Protein AF-A0A0B7H8K4-F1 (afdb_monomer)

InterPro domains:
  IPR016039 Thiolase-like [G3DSA:3.40.47.10] (1-104)
  IPR016039 Thiolase-like [SSF53901] (6-97)

Nearest PDB structures (foldseek):
  1ub7-assembly2_C  TM=8.220E-01  e=5.902E-06  Thermus thermophilus HB8
  4ylt-assembly1_A-2  TM=7.735E-01  e=1.139E-05  Yersinia pestis
  4z19-assembly1_A-2  TM=8.404E-01  e=5.170E-05  Yersinia pestis
  1ebl-assembly1_B  TM=8.340E-01  e=1.689E-04  Escherichia coli
  2aj9-assembly1_B  TM=8.059E-01  e=1.581E-04  Mycobacterium tuberculosis

Structure (mmCIF, N/CA/C/O backbone):
data_AF-A0A0B7H8K4-F1
#
_entry.id   AF-A0A0B7H8K4-F1
#
loop_
_atom_site.group_PDB
_atom_site.id
_atom_site.type_symbol
_atom_site.label_atom_id
_atom_site.label_alt_id
_atom_site.label_comp_id
_atom_site.label_asym_id
_atom_site.label_entity_id
_atom_site.label_seq_id
_atom_site.pdbx_PDB_ins_code
_atom_site.Cartn_x
_atom_site.Cartn_y
_atom_site.Cartn_z
_atom_site.occupancy
_atom_site.B_iso_or_equiv
_atom_site.auth_seq_id
_atom_site.auth_com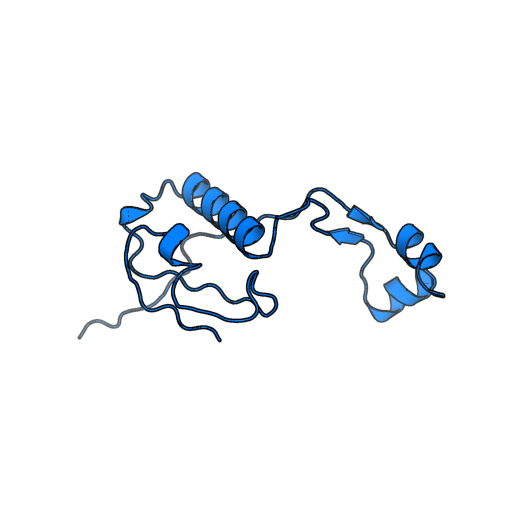p_id
_atom_site.auth_asym_id
_atom_site.auth_atom_id
_atom_site.pdbx_PDB_model_num
ATOM 1 N N . MET A 1 1 ? -4.746 16.624 33.619 1.00 61.56 1 MET A N 1
ATOM 2 C CA . MET A 1 1 ? -5.051 15.951 32.339 1.00 61.56 1 MET A CA 1
ATOM 3 C C . MET A 1 1 ? -3.889 15.038 31.998 1.00 61.56 1 MET A C 1
ATOM 5 O O . MET A 1 1 ? -2.764 15.517 31.930 1.00 61.56 1 MET A O 1
ATOM 9 N N . THR A 1 2 ? -4.131 13.735 31.877 1.00 76.62 2 THR A N 1
ATOM 10 C CA . THR A 1 2 ? -3.140 12.760 31.405 1.00 76.62 2 THR A CA 1
ATOM 11 C C . THR A 1 2 ? -2.871 12.990 29.916 1.00 76.62 2 THR A C 1
ATOM 13 O O . THR A 1 2 ? -3.789 13.261 29.145 1.00 76.62 2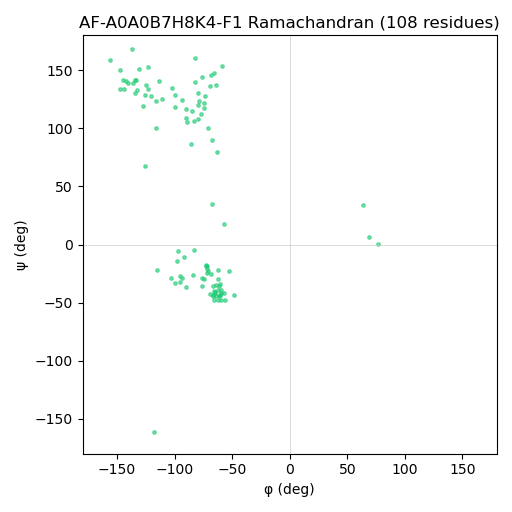 THR A O 1
ATOM 16 N N . LYS A 1 3 ? -1.598 12.957 29.511 1.00 84.69 3 LYS A N 1
ATOM 17 C CA . LYS A 1 3 ? -1.185 13.213 28.126 1.00 84.69 3 LYS A CA 1
ATOM 18 C C . LYS A 1 3 ? -1.537 11.996 27.266 1.00 84.69 3 LYS A C 1
ATOM 20 O O . LYS A 1 3 ? -1.013 10.915 27.509 1.00 84.69 3 LYS A O 1
ATOM 25 N N . ILE A 1 4 ? -2.417 12.169 26.283 1.00 88.06 4 ILE A N 1
ATOM 26 C CA . ILE A 1 4 ? -2.744 11.125 25.304 1.00 88.06 4 ILE A CA 1
ATOM 27 C C . ILE A 1 4 ? -1.627 11.093 24.254 1.00 88.06 4 ILE A C 1
ATOM 29 O O . ILE A 1 4 ? -1.243 12.139 23.729 1.00 88.06 4 ILE A O 1
ATOM 33 N N . THR A 1 5 ? -1.096 9.908 23.953 1.00 90.50 5 THR A N 1
ATOM 34 C CA . THR A 1 5 ? -0.063 9.710 22.925 1.00 90.50 5 THR A CA 1
ATOM 35 C C . THR A 1 5 ? -0.513 8.666 21.915 1.00 90.50 5 THR A C 1
ATOM 37 O O . THR A 1 5 ? -1.044 7.626 22.298 1.00 90.50 5 THR A O 1
ATOM 40 N N . ALA A 1 6 ? -0.275 8.926 20.630 1.00 89.44 6 ALA A N 1
ATOM 41 C CA . ALA A 1 6 ? -0.539 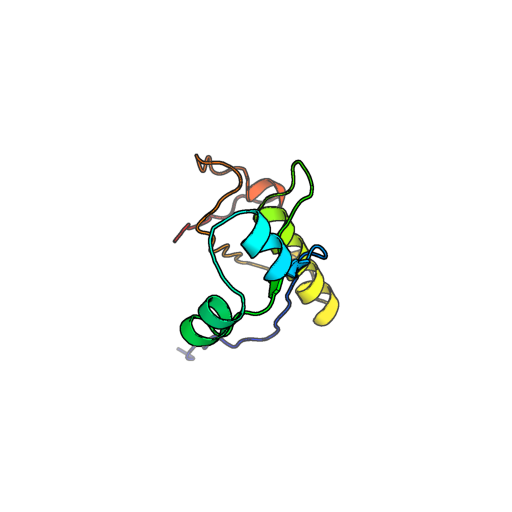7.969 19.563 1.00 89.44 6 ALA A CA 1
ATOM 42 C C . ALA A 1 6 ? 0.620 6.968 19.443 1.00 89.44 6 ALA A C 1
ATOM 44 O O . ALA A 1 6 ? 1.786 7.354 19.525 1.00 89.44 6 ALA A O 1
ATOM 45 N N . ALA A 1 7 ? 0.297 5.695 19.222 1.00 91.56 7 ALA A N 1
ATOM 46 C CA . ALA A 1 7 ? 1.272 4.638 18.976 1.00 91.56 7 ALA A CA 1
ATOM 47 C C . ALA A 1 7 ? 0.842 3.788 17.777 1.00 91.56 7 ALA A C 1
ATOM 49 O O . ALA A 1 7 ? -0.342 3.491 17.601 1.00 91.56 7 ALA A O 1
ATOM 50 N N . ILE A 1 8 ? 1.811 3.372 16.961 1.00 90.94 8 ILE A N 1
ATOM 51 C CA . ILE A 1 8 ? 1.570 2.447 15.851 1.00 90.94 8 ILE A CA 1
ATOM 52 C C . ILE A 1 8 ? 1.442 1.045 16.443 1.00 90.94 8 ILE A C 1
ATOM 54 O O . ILE A 1 8 ? 2.405 0.497 16.971 1.00 90.94 8 ILE A O 1
ATOM 58 N N . THR A 1 9 ? 0.242 0.472 16.374 1.00 89.06 9 THR A N 1
ATOM 59 C CA . THR A 1 9 ? -0.040 -0.843 16.973 1.00 89.06 9 THR A CA 1
ATOM 60 C C . THR A 1 9 ? 0.118 -2.004 15.995 1.00 89.06 9 THR A C 1
ATOM 62 O O . THR A 1 9 ? 0.427 -3.113 16.418 1.00 89.06 9 THR A O 1
ATOM 65 N N . ALA A 1 10 ? -0.096 -1.773 14.699 1.00 87.69 10 ALA A N 1
ATOM 66 C CA . ALA A 1 10 ? 0.099 -2.763 13.649 1.00 87.69 10 ALA A CA 1
ATOM 67 C C . ALA A 1 10 ? 0.345 -2.088 12.300 1.00 87.69 10 ALA A C 1
ATOM 69 O O . ALA A 1 10 ? -0.019 -0.932 12.087 1.00 87.69 10 ALA A O 1
ATOM 70 N N . ILE A 1 11 ? 0.953 -2.850 11.394 1.00 91.88 11 ILE A N 1
ATOM 71 C CA . ILE A 1 11 ? 1.188 -2.480 10.001 1.00 91.88 11 ILE A CA 1
ATOM 72 C C . ILE A 1 11 ? 0.793 -3.687 9.149 1.00 91.88 11 ILE A C 1
ATOM 74 O O . ILE A 1 11 ? 1.223 -4.815 9.434 1.00 91.88 11 ILE A O 1
ATOM 78 N N . GLY A 1 12 ? -0.015 -3.426 8.126 1.00 90.25 12 GLY A N 1
ATOM 79 C CA . GLY A 1 12 ? -0.412 -4.364 7.083 1.00 90.25 12 GLY A CA 1
ATOM 80 C C . GLY A 1 12 ? -0.207 -3.710 5.723 1.00 90.25 12 GLY A C 1
ATOM 81 O O . GLY A 1 12 ? -0.237 -2.485 5.601 1.00 90.25 12 GLY A O 1
ATOM 82 N N . GLY A 1 13 ? 0.055 -4.528 4.715 1.00 91.62 13 GLY A N 1
ATOM 83 C CA . GLY A 1 13 ? 0.352 -4.057 3.372 1.00 91.62 13 GLY A CA 1
ATOM 84 C C . GLY A 1 13 ? -0.166 -5.040 2.342 1.00 91.62 13 GLY A C 1
ATOM 85 O O . GLY A 1 13 ? -0.245 -6.239 2.597 1.00 91.62 13 GLY A O 1
ATOM 86 N N . TYR A 1 14 ? -0.520 -4.516 1.178 1.00 91.56 14 TYR A N 1
ATOM 87 C CA . TYR A 1 14 ? -0.901 -5.316 0.028 1.00 91.56 14 TYR A CA 1
ATOM 88 C C . TYR A 1 14 ? -0.237 -4.751 -1.217 1.00 91.56 14 TYR A C 1
ATOM 90 O O . TYR A 1 14 ? -0.154 -3.536 -1.399 1.00 91.56 14 TYR A O 1
ATOM 98 N N . VAL A 1 15 ? 0.239 -5.656 -2.063 1.00 90.31 15 VAL A N 1
ATOM 99 C CA . VAL A 1 15 ? 0.918 -5.338 -3.309 1.00 90.31 15 VAL A CA 1
ATOM 100 C C . VAL A 1 15 ? 0.301 -6.212 -4.402 1.00 90.31 15 VAL A C 1
ATOM 102 O O . VAL A 1 15 ? 0.155 -7.412 -4.174 1.00 90.31 15 VAL A O 1
ATOM 105 N N . PRO A 1 16 ? -0.061 -5.650 -5.568 1.00 89.25 16 PRO A N 1
ATOM 106 C CA . PRO A 1 16 ? -0.596 -6.425 -6.684 1.00 89.25 16 PRO A CA 1
ATOM 107 C C . PRO A 1 16 ? 0.366 -7.510 -7.175 1.00 89.25 16 PRO A C 1
ATOM 109 O O . PRO A 1 16 ? 1.591 -7.362 -7.096 1.00 89.25 16 PRO A O 1
ATOM 112 N N . ASP A 1 17 ? -0.194 -8.566 -7.760 1.00 87.00 17 ASP A N 1
ATOM 113 C CA . ASP A 1 17 ? 0.580 -9.714 -8.242 1.00 87.00 17 ASP A CA 1
ATOM 114 C C . ASP A 1 17 ? 1.340 -9.417 -9.538 1.00 87.00 17 ASP A C 1
ATOM 116 O O . ASP A 1 17 ? 2.418 -9.962 -9.766 1.00 87.00 17 ASP A O 1
ATOM 120 N N . PHE A 1 18 ? 0.814 -8.526 -10.384 1.00 88.56 18 PHE A N 1
ATOM 121 C CA . PHE A 1 18 ? 1.437 -8.236 -11.669 1.00 88.56 18 PHE A CA 1
ATOM 122 C C . PHE A 1 18 ? 2.695 -7.372 -11.504 1.00 88.56 18 PHE A C 1
ATOM 124 O O . PHE A 1 18 ? 2.652 -6.246 -10.993 1.00 88.56 18 PHE A O 1
ATOM 131 N N . VAL A 1 19 ? 3.813 -7.913 -11.989 1.00 88.06 19 VAL A N 1
ATOM 132 C CA . VAL A 1 19 ? 5.133 -7.284 -11.979 1.00 88.06 19 VAL A CA 1
ATOM 133 C C . VAL A 1 19 ? 5.414 -6.682 -13.350 1.00 88.06 19 VAL A C 1
ATOM 135 O O . VAL A 1 19 ? 5.474 -7.394 -14.348 1.00 88.06 19 VAL A O 1
ATOM 138 N N . LEU A 1 20 ? 5.603 -5.367 -13.393 1.00 85.75 20 LEU A N 1
ATOM 139 C CA . LEU A 1 20 ? 6.171 -4.677 -14.540 1.00 85.75 20 LEU A CA 1
ATOM 140 C C . LEU A 1 20 ? 7.690 -4.624 -14.368 1.00 85.75 20 LEU A C 1
ATOM 142 O O . LEU A 1 20 ? 8.200 -3.909 -13.499 1.00 85.75 20 LEU A O 1
ATOM 146 N N . THR A 1 21 ? 8.393 -5.401 -15.185 1.00 85.69 21 THR A N 1
ATOM 147 C CA . THR A 1 21 ? 9.857 -5.413 -15.241 1.00 85.69 21 THR A CA 1
ATOM 148 C C . THR A 1 21 ? 10.370 -4.270 -16.113 1.00 85.69 21 THR A C 1
ATOM 150 O O . THR A 1 21 ? 9.640 -3.725 -16.944 1.00 85.69 21 THR A O 1
ATOM 153 N N . ASN A 1 22 ? 11.643 -3.913 -15.945 1.00 83.44 22 ASN A N 1
ATOM 154 C CA . ASN A 1 22 ? 12.278 -2.901 -16.788 1.00 83.44 22 ASN A CA 1
ATOM 155 C C . ASN A 1 22 ? 12.308 -3.311 -18.269 1.00 83.44 22 ASN A C 1
ATOM 157 O O . ASN A 1 22 ? 12.032 -2.469 -19.109 1.00 83.44 22 ASN A O 1
ATOM 161 N N . ALA A 1 23 ? 12.480 -4.598 -18.589 1.00 81.25 23 ALA A N 1
ATOM 162 C CA . ALA A 1 23 ? 12.413 -5.086 -19.973 1.00 81.25 23 ALA A CA 1
ATOM 163 C C . ALA A 1 23 ? 11.070 -4.757 -20.656 1.00 81.25 23 ALA A C 1
ATOM 165 O O . ALA A 1 23 ? 11.037 -4.291 -21.787 1.00 81.25 23 ALA A O 1
ATOM 166 N N . MET A 1 24 ? 9.949 -4.911 -19.941 1.00 80.56 24 MET A N 1
ATOM 167 C CA . MET A 1 24 ? 8.636 -4.526 -20.474 1.00 80.56 24 MET A CA 1
ATOM 168 C C . MET A 1 24 ? 8.482 -3.006 -20.635 1.00 80.56 24 MET A C 1
ATOM 170 O O . MET A 1 24 ? 7.667 -2.553 -21.432 1.00 80.56 24 MET A O 1
ATOM 174 N N . LEU A 1 25 ? 9.226 -2.207 -19.863 1.00 81.50 25 LEU A N 1
ATOM 175 C CA . LEU A 1 25 ? 9.240 -0.749 -19.997 1.00 81.50 25 LEU A CA 1
ATOM 176 C C . LEU A 1 25 ? 10.066 -0.285 -21.198 1.00 81.50 25 LEU A C 1
ATOM 178 O O . LEU A 1 25 ? 9.658 0.676 -21.846 1.00 81.50 25 LEU A O 1
ATOM 182 N N . GLU A 1 26 ? 11.168 -0.968 -21.513 1.00 80.94 26 GLU A N 1
ATOM 183 C CA . GLU A 1 26 ? 11.989 -0.699 -22.704 1.00 80.94 26 GLU A CA 1
ATOM 184 C C . GLU A 1 26 ? 11.195 -0.886 -24.005 1.00 80.94 26 GLU A C 1
ATOM 186 O O . GLU A 1 26 ? 11.384 -0.146 -24.965 1.00 80.94 26 GLU A O 1
ATOM 191 N N . GLU A 1 27 ? 10.256 -1.837 -24.030 1.00 81.44 27 GLU A N 1
ATOM 192 C CA . GLU A 1 27 ? 9.367 -2.054 -25.180 1.00 81.44 27 GLU A CA 1
ATOM 193 C C . GLU A 1 27 ? 8.306 -0.950 -25.340 1.00 81.44 27 GLU A C 1
ATOM 195 O O . GLU A 1 27 ? 7.792 -0.732 -26.437 1.00 81.44 27 GLU A O 1
ATOM 200 N N . MET A 1 28 ? 7.952 -0.253 -24.255 1.00 78.50 28 MET A N 1
ATOM 201 C CA . MET A 1 28 ? 6.907 0.779 -24.250 1.00 78.50 28 MET A CA 1
ATOM 202 C C . MET A 1 28 ? 7.460 2.196 -24.432 1.00 78.50 28 MET A C 1
ATOM 204 O O . MET A 1 28 ? 6.736 3.084 -24.887 1.00 78.50 28 MET A O 1
ATOM 208 N N . VAL A 1 29 ? 8.709 2.431 -24.032 1.00 79.50 29 VAL A N 1
ATOM 209 C CA . VAL A 1 29 ? 9.368 3.740 -24.047 1.00 79.50 29 VAL A CA 1
ATOM 210 C C . VAL A 1 29 ? 10.841 3.534 -24.386 1.00 79.50 29 VAL A C 1
ATOM 212 O O . VAL A 1 29 ? 11.457 2.616 -23.856 1.00 79.50 29 VAL A O 1
ATOM 215 N N . GLU A 1 30 ? 11.426 4.428 -25.187 1.00 74.56 30 GLU A N 1
ATOM 216 C CA . GLU A 1 30 ? 12.865 4.456 -25.494 1.00 74.56 30 GLU A CA 1
ATOM 217 C C . GLU A 1 30 ? 13.708 4.715 -24.227 1.00 74.56 30 GLU A C 1
ATOM 219 O O . GLU A 1 30 ? 14.139 5.830 -23.932 1.00 74.56 30 GLU A O 1
ATOM 224 N N . THR A 1 31 ? 13.908 3.671 -23.427 1.00 78.50 31 THR A N 1
ATOM 225 C C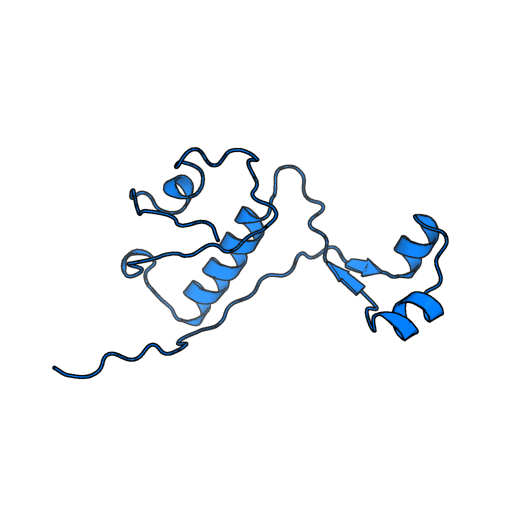A . THR A 1 31 ? 14.685 3.662 -22.184 1.00 78.50 31 THR A CA 1
ATOM 226 C C . THR A 1 31 ? 15.540 2.396 -22.135 1.00 78.50 31 THR A C 1
ATOM 228 O O . THR A 1 31 ? 15.384 1.510 -22.968 1.00 78.50 31 THR A O 1
ATOM 231 N N . ASN A 1 32 ? 16.482 2.328 -21.195 1.00 80.00 32 ASN A N 1
ATOM 232 C CA . ASN A 1 32 ? 17.334 1.158 -20.968 1.00 80.00 32 ASN A CA 1
ATOM 233 C C . ASN A 1 32 ? 17.389 0.882 -19.456 1.00 80.00 32 ASN A C 1
ATOM 235 O O . ASN A 1 32 ? 17.435 1.830 -18.665 1.00 80.00 32 ASN A O 1
ATOM 239 N N . ASP A 1 33 ? 17.390 -0.387 -19.056 1.00 79.38 33 ASP A N 1
ATOM 240 C CA . ASP A 1 33 ? 17.500 -0.877 -17.683 1.00 79.38 33 ASP A CA 1
ATOM 241 C C . ASP A 1 33 ? 18.656 -0.209 -16.940 1.00 79.38 33 ASP A C 1
ATOM 243 O O . ASP A 1 33 ? 18.469 0.279 -15.825 1.00 79.38 33 ASP A O 1
ATOM 247 N N . GLU A 1 34 ? 19.818 -0.073 -17.584 1.00 79.06 34 GLU A N 1
ATOM 248 C CA . GLU A 1 34 ? 20.980 0.577 -16.974 1.00 79.06 34 GLU A CA 1
ATOM 249 C C . GLU A 1 34 ? 20.670 2.038 -16.614 1.00 79.06 34 GLU A C 1
ATOM 251 O O . GLU A 1 34 ? 20.919 2.486 -15.495 1.00 79.06 34 GLU A O 1
ATOM 256 N N . TRP A 1 35 ? 20.006 2.770 -17.512 1.00 81.88 35 TRP A N 1
ATOM 257 C CA . TRP A 1 35 ? 19.601 4.151 -17.255 1.00 81.88 35 TRP A CA 1
ATOM 258 C C . TRP A 1 35 ? 18.564 4.247 -16.125 1.00 81.88 35 TRP A C 1
ATOM 260 O O . TRP A 1 35 ? 18.674 5.117 -15.252 1.00 81.88 35 TRP A O 1
ATOM 270 N N . ILE A 1 36 ? 17.580 3.339 -16.103 1.00 81.12 36 ILE A N 1
ATOM 271 C CA . ILE A 1 36 ? 16.521 3.304 -15.084 1.00 81.12 36 ILE A CA 1
ATOM 272 C C . ILE A 1 36 ? 17.117 2.985 -13.710 1.00 81.12 36 ILE A C 1
ATOM 274 O O . ILE A 1 36 ? 16.824 3.683 -12.733 1.00 81.12 36 ILE A O 1
ATOM 278 N N . VAL A 1 37 ? 17.970 1.967 -13.614 1.00 86.31 37 VAL A N 1
ATOM 279 C CA . VAL A 1 37 ? 18.566 1.519 -12.352 1.00 86.31 37 VAL A CA 1
ATOM 280 C C . VAL A 1 37 ? 19.561 2.550 -11.825 1.00 86.31 37 VAL A C 1
ATOM 282 O O . VAL A 1 37 ? 19.500 2.880 -10.643 1.00 86.31 37 VAL A O 1
ATOM 285 N N . THR A 1 38 ? 20.415 3.137 -12.670 1.00 84.94 38 THR A N 1
ATOM 286 C CA . THR A 1 38 ? 21.385 4.152 -12.222 1.00 84.94 38 THR A CA 1
ATOM 287 C C . THR A 1 38 ? 20.709 5.418 -11.693 1.00 84.94 38 THR A C 1
ATOM 289 O O . THR A 1 38 ? 21.210 6.032 -10.753 1.00 84.94 38 THR A O 1
ATOM 292 N N . ARG A 1 39 ? 19.570 5.829 -12.269 1.00 84.94 39 ARG A N 1
ATOM 293 C CA . ARG A 1 39 ? 18.873 7.063 -11.864 1.00 84.94 39 ARG A CA 1
ATOM 294 C C . ARG A 1 39 ? 17.837 6.863 -10.764 1.00 84.94 39 ARG A C 1
ATOM 296 O O . ARG A 1 39 ? 17.674 7.756 -9.938 1.00 84.94 39 ARG A O 1
ATOM 303 N N . THR A 1 40 ? 17.119 5.742 -10.768 1.00 84.12 40 THR A N 1
ATOM 304 C CA . THR A 1 40 ? 15.982 5.515 -9.857 1.00 84.12 40 THR A CA 1
ATOM 305 C C . THR A 1 40 ? 16.208 4.380 -8.865 1.00 84.12 40 THR A C 1
ATOM 307 O O . THR A 1 40 ? 15.537 4.337 -7.839 1.00 84.12 40 THR A O 1
ATOM 310 N N . GLY A 1 41 ? 17.123 3.449 -9.154 1.00 85.88 41 GLY A N 1
ATOM 311 C CA . GLY A 1 41 ? 17.320 2.230 -8.364 1.00 85.88 41 GLY A CA 1
ATOM 312 C C . GLY A 1 41 ? 16.172 1.217 -8.461 1.00 85.88 41 GLY A C 1
ATOM 313 O O . GLY A 1 41 ? 16.178 0.222 -7.738 1.00 85.88 41 GLY A O 1
ATOM 314 N N . ILE A 1 42 ? 15.179 1.446 -9.327 1.00 86.06 42 ILE A N 1
ATOM 315 C CA . ILE A 1 42 ? 13.978 0.611 -9.431 1.00 86.06 42 ILE A CA 1
ATOM 316 C C . ILE A 1 42 ? 14.183 -0.462 -10.504 1.00 86.06 42 ILE A C 1
ATOM 318 O O . ILE A 1 42 ? 14.452 -0.141 -11.660 1.00 86.06 42 ILE A O 1
ATOM 322 N N . LYS A 1 43 ? 14.005 -1.732 -10.123 1.00 83.19 43 LYS A N 1
ATOM 323 C CA . LYS A 1 43 ? 14.046 -2.889 -11.039 1.00 83.19 43 LYS A CA 1
ATOM 324 C C . LYS A 1 43 ? 12.666 -3.389 -11.456 1.00 83.19 43 LYS A C 1
ATOM 326 O O . LYS A 1 43 ? 12.472 -3.883 -12.562 1.00 83.19 43 LYS A O 1
ATOM 331 N N . GLU A 1 44 ? 11.711 -3.277 -10.542 1.00 87.00 44 GLU A N 1
ATOM 332 C CA . GLU A 1 44 ? 10.379 -3.840 -10.695 1.00 87.00 44 GLU A CA 1
ATOM 333 C C . GLU A 1 44 ? 9.352 -2.886 -10.104 1.00 87.00 44 GLU A C 1
ATOM 335 O O . GLU A 1 44 ? 9.566 -2.273 -9.053 1.00 87.00 44 GLU A O 1
ATOM 340 N N . ARG A 1 45 ? 8.215 -2.772 -10.784 1.00 89.62 45 ARG A N 1
ATOM 341 C CA . ARG A 1 45 ? 7.044 -2.035 -10.309 1.00 89.62 45 ARG A CA 1
ATOM 342 C C . ARG A 1 45 ? 5.854 -2.977 -10.279 1.00 89.62 45 ARG A C 1
ATOM 344 O O . ARG A 1 45 ? 5.796 -3.946 -11.027 1.00 89.62 45 ARG A O 1
ATOM 351 N N . ARG A 1 46 ? 4.895 -2.702 -9.405 1.00 89.44 46 ARG A N 1
ATOM 352 C CA . ARG A 1 46 ? 3.698 -3.532 -9.243 1.00 89.44 46 ARG A CA 1
ATOM 353 C C . ARG A 1 46 ? 2.508 -2.750 -9.752 1.00 89.44 46 ARG A C 1
ATOM 355 O O . ARG A 1 46 ? 2.313 -1.610 -9.338 1.00 89.44 46 ARG A O 1
ATOM 362 N N . ILE A 1 47 ? 1.759 -3.334 -10.679 1.00 85.62 47 ILE A N 1
ATOM 363 C CA . ILE A 1 47 ? 0.639 -2.656 -11.337 1.00 85.62 47 ILE A CA 1
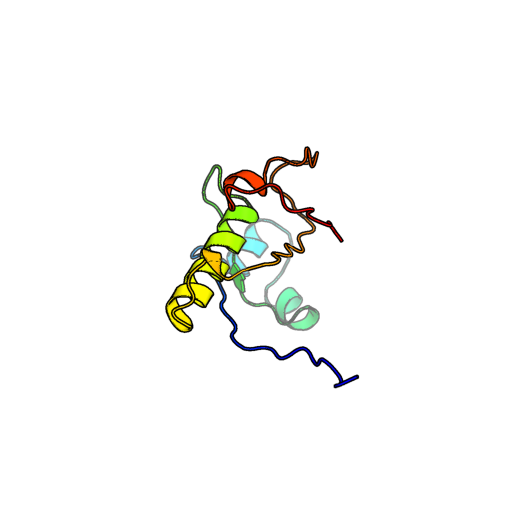ATOM 364 C C . ILE A 1 47 ? -0.620 -3.474 -11.130 1.00 85.62 47 ILE A C 1
ATOM 366 O O . ILE A 1 47 ? -0.633 -4.684 -11.318 1.00 85.62 47 ILE A O 1
ATOM 370 N N . LEU A 1 48 ? -1.700 -2.797 -10.763 1.00 85.38 48 LEU A N 1
ATOM 371 C CA . LEU A 1 48 ? -3.019 -3.401 -10.747 1.00 85.38 48 LEU A CA 1
ATOM 372 C C . LEU A 1 48 ? -3.562 -3.405 -12.184 1.00 85.38 48 LEU A C 1
ATOM 374 O O . LEU A 1 48 ? -3.869 -2.347 -12.724 1.00 85.38 48 LEU A O 1
ATOM 378 N N . LYS A 1 49 ? -3.619 -4.582 -12.818 1.00 81.31 49 LYS A N 1
ATOM 379 C CA . LYS A 1 49 ? -4.139 -4.763 -14.190 1.00 81.31 49 LYS A CA 1
ATOM 380 C C . LYS A 1 49 ? -5.596 -5.224 -14.253 1.00 81.31 49 LYS A C 1
ATOM 382 O O . LYS A 1 49 ? -6.146 -5.360 -15.338 1.00 81.31 49 LYS A O 1
ATOM 387 N N . GLU A 1 50 ? -6.200 -5.517 -13.109 1.00 80.75 50 GLU A N 1
ATOM 388 C CA . GLU A 1 50 ? -7.560 -6.040 -13.055 1.00 80.75 50 GLU A CA 1
ATOM 389 C C . GLU A 1 50 ? -8.591 -4.950 -13.360 1.00 80.75 50 GLU A C 1
ATOM 391 O O . GLU A 1 50 ? -8.592 -3.887 -12.734 1.00 80.75 50 GLU A O 1
ATOM 396 N N . GLU A 1 51 ? -9.484 -5.227 -14.310 1.00 73.19 51 GLU A N 1
ATOM 397 C CA . GLU A 1 51 ? -10.540 -4.296 -14.700 1.00 73.19 51 GLU A CA 1
ATOM 398 C C . GLU A 1 51 ? -11.515 -4.037 -13.543 1.00 73.19 51 GLU A C 1
ATOM 400 O O . GLU A 1 51 ? -11.917 -4.943 -12.813 1.00 73.19 51 GLU A O 1
ATOM 405 N N . GLY A 1 52 ? -11.889 -2.767 -13.364 1.00 74.00 52 GLY A N 1
ATOM 406 C CA . GLY A 1 52 ? -12.823 -2.338 -12.320 1.00 74.00 52 GLY A CA 1
ATOM 407 C C . GLY A 1 52 ? -12.233 -2.265 -10.908 1.00 74.00 52 GLY A C 1
ATOM 408 O O . GLY A 1 52 ? -12.953 -1.897 -9.980 1.00 74.00 52 GLY A O 1
ATOM 409 N N . LYS A 1 53 ? -10.942 -2.571 -10.721 1.00 79.00 53 LYS A N 1
ATOM 410 C CA . LYS A 1 53 ? -10.259 -2.401 -9.434 1.00 79.00 53 LYS A CA 1
ATOM 411 C C . LYS A 1 53 ? -9.440 -1.114 -9.424 1.00 79.00 53 LYS A C 1
ATOM 413 O O . LYS A 1 53 ? -8.632 -0.875 -10.315 1.00 79.00 53 LYS A O 1
ATOM 418 N N . GLY A 1 54 ? -9.638 -0.304 -8.391 1.00 82.88 54 GLY A N 1
ATOM 419 C CA . GLY A 1 54 ? -8.908 0.945 -8.192 1.00 82.88 54 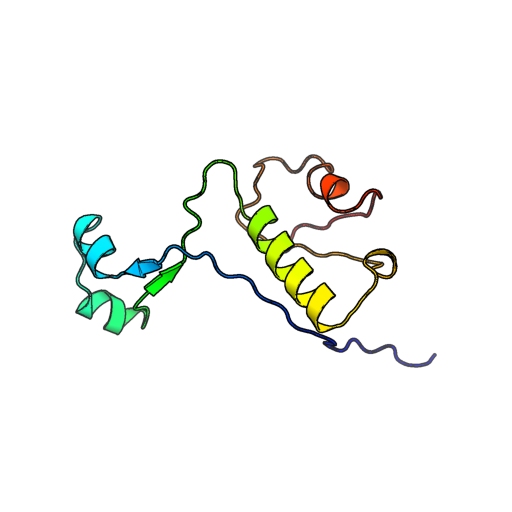GLY A CA 1
ATOM 420 C C . GLY A 1 54 ? -8.071 0.964 -6.910 1.00 82.88 54 GLY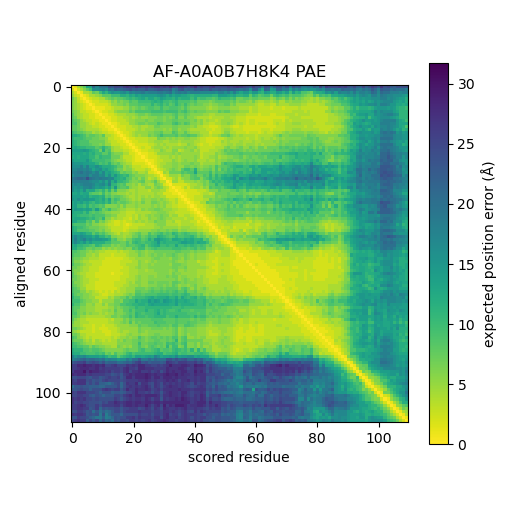 A C 1
ATOM 421 O O . GLY A 1 54 ? -7.760 -0.076 -6.324 1.00 82.88 54 GLY A O 1
ATOM 422 N N . SER A 1 55 ? -7.701 2.159 -6.456 1.00 85.12 55 SER A N 1
ATOM 423 C CA . SER A 1 55 ? -6.933 2.372 -5.229 1.00 85.12 55 SER A CA 1
ATOM 424 C C . SER A 1 55 ? -7.680 1.900 -3.979 1.00 85.12 55 SER A C 1
ATOM 426 O O . SER A 1 55 ? -7.037 1.417 -3.042 1.00 85.12 55 SER A O 1
ATOM 428 N N . SER A 1 56 ? -9.021 1.941 -3.969 1.00 85.94 56 SER A N 1
ATOM 429 C CA . SER A 1 56 ? -9.806 1.423 -2.839 1.00 85.94 56 SER A CA 1
ATOM 430 C C . SER A 1 56 ? -9.593 -0.079 -2.637 1.00 85.94 56 SER A C 1
ATOM 432 O O . SER A 1 56 ? -9.425 -0.520 -1.503 1.00 85.94 56 SER A O 1
ATOM 434 N N . PHE A 1 57 ? -9.488 -0.863 -3.717 1.00 87.69 57 PHE A N 1
ATOM 435 C CA . PHE A 1 57 ? -9.229 -2.302 -3.642 1.00 87.69 57 PHE A CA 1
ATOM 436 C C . PHE A 1 57 ? -7.899 -2.607 -2.939 1.00 87.69 57 PHE A C 1
ATOM 438 O O . PHE A 1 57 ? -7.833 -3.497 -2.088 1.00 87.69 57 PHE A O 1
ATOM 445 N N . LEU A 1 58 ? -6.855 -1.830 -3.245 1.00 88.50 58 LEU A N 1
ATOM 446 C CA . LEU A 1 58 ? -5.547 -1.960 -2.599 1.00 88.50 58 LEU A CA 1
ATOM 447 C C . LEU A 1 58 ? -5.633 -1.641 -1.102 1.00 88.50 58 LEU A C 1
ATOM 449 O O . LEU A 1 58 ? -5.113 -2.394 -0.277 1.00 88.50 58 LEU A O 1
ATOM 453 N N . GLY A 1 59 ? -6.340 -0.559 -0.757 1.00 87.50 59 GLY A N 1
ATOM 454 C CA . GLY A 1 59 ? -6.577 -0.153 0.628 1.00 87.50 59 GLY A CA 1
ATOM 455 C C . GLY A 1 59 ? -7.345 -1.205 1.429 1.00 87.50 59 GLY A C 1
ATOM 456 O O . GLY A 1 59 ? -6.940 -1.540 2.541 1.00 87.50 59 GLY A O 1
ATOM 457 N N . ILE A 1 60 ? -8.398 -1.790 0.848 1.00 89.31 60 ILE A N 1
ATOM 458 C CA . ILE A 1 60 ? -9.189 -2.861 1.473 1.00 89.31 60 ILE A CA 1
ATOM 459 C C . ILE A 1 60 ? -8.308 -4.068 1.775 1.00 89.31 60 ILE A C 1
ATOM 461 O O . ILE A 1 60 ? -8.352 -4.591 2.885 1.00 89.31 60 ILE A O 1
ATOM 465 N N . LYS A 1 61 ? -7.490 -4.508 0.814 1.00 90.88 61 LYS A N 1
ATOM 466 C CA . LYS A 1 61 ? -6.617 -5.671 1.006 1.00 90.88 61 LYS A CA 1
ATOM 467 C C . LYS A 1 61 ? -5.547 -5.426 2.068 1.00 90.88 61 LYS A C 1
ATOM 469 O O . LYS A 1 61 ? -5.306 -6.303 2.895 1.00 90.88 61 LYS A O 1
ATOM 474 N N . ALA A 1 62 ? -4.962 -4.229 2.101 1.00 89.81 62 ALA A N 1
ATOM 475 C CA . ALA A 1 62 ? -4.017 -3.848 3.148 1.00 89.81 62 ALA A CA 1
ATOM 476 C C . ALA A 1 62 ? -4.685 -3.788 4.537 1.00 89.81 62 ALA A C 1
ATOM 478 O O . ALA A 1 62 ? -4.115 -4.274 5.516 1.00 89.81 62 ALA A O 1
ATOM 479 N N . ALA A 1 63 ? -5.907 -3.250 4.621 1.00 88.94 63 ALA A N 1
ATOM 480 C CA . ALA A 1 63 ? -6.682 -3.190 5.859 1.00 88.94 63 ALA A CA 1
ATOM 481 C C . ALA A 1 63 ? -7.102 -4.585 6.349 1.00 88.94 63 ALA A C 1
ATOM 483 O O . ALA A 1 63 ? -6.946 -4.877 7.531 1.00 88.94 63 ALA A O 1
ATOM 484 N N . GLN A 1 64 ? -7.558 -5.466 5.451 1.00 89.81 64 GLN A N 1
ATOM 485 C CA . GLN A 1 64 ? -7.862 -6.871 5.757 1.00 89.81 64 GLN A CA 1
ATOM 486 C C . GLN A 1 64 ? -6.639 -7.576 6.346 1.00 89.81 64 GLN A C 1
ATOM 488 O O . GLN A 1 64 ? -6.735 -8.164 7.418 1.00 89.81 64 GLN A O 1
ATOM 493 N N . ASN A 1 65 ? -5.470 -7.425 5.715 1.00 90.81 65 ASN A N 1
ATOM 494 C CA . ASN A 1 65 ? -4.227 -8.004 6.219 1.00 90.81 65 ASN A CA 1
ATOM 495 C C . ASN A 1 65 ? -3.861 -7.488 7.625 1.00 90.81 65 ASN A C 1
ATOM 497 O O . ASN A 1 65 ? -3.410 -8.258 8.472 1.00 90.81 65 ASN A O 1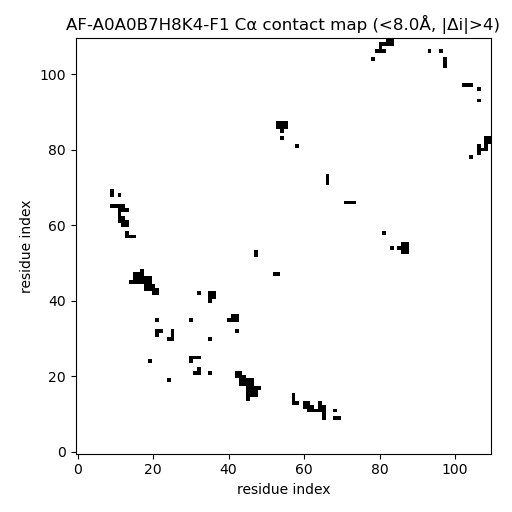
ATOM 501 N N . LEU A 1 66 ? -4.080 -6.198 7.900 1.00 90.31 66 LEU A N 1
ATOM 502 C CA . LEU A 1 66 ? -3.847 -5.612 9.223 1.00 90.31 66 LEU A CA 1
ATOM 503 C C . LEU A 1 66 ? -4.823 -6.158 10.275 1.00 90.31 66 LEU A C 1
ATOM 505 O O . LEU A 1 66 ? -4.402 -6.488 11.386 1.00 90.31 66 LEU A O 1
ATOM 509 N N . ILE A 1 67 ? -6.108 -6.249 9.924 1.00 89.44 67 ILE A N 1
ATOM 510 C CA . ILE A 1 67 ? -7.173 -6.761 10.792 1.00 89.44 67 ILE A CA 1
ATOM 511 C C . ILE A 1 67 ? -6.906 -8.225 11.142 1.00 89.44 67 ILE A C 1
ATOM 513 O O . ILE A 1 67 ? -6.920 -8.569 12.320 1.00 89.44 67 ILE A O 1
ATOM 517 N N . GLU A 1 68 ? -6.580 -9.058 10.152 1.00 89.25 68 GLU A N 1
ATOM 518 C CA . GLU A 1 68 ? -6.232 -10.471 10.346 1.00 89.25 68 GLU A CA 1
ATOM 519 C C . GLU A 1 68 ? -4.996 -10.635 11.237 1.00 89.25 68 GLU A C 1
ATOM 521 O O . GLU A 1 68 ? -4.991 -11.450 12.156 1.00 89.25 68 GLU A O 1
ATOM 526 N N . LYS A 1 69 ? -3.957 -9.821 11.018 1.00 88.00 69 LYS A N 1
ATOM 527 C CA . LYS A 1 69 ? -2.705 -9.897 11.781 1.00 88.00 69 LYS A CA 1
ATOM 528 C C . LYS A 1 69 ? -2.868 -9.515 13.253 1.00 88.00 69 LYS A C 1
ATOM 530 O O . LYS A 1 69 ? -2.164 -10.063 14.098 1.00 88.00 69 LYS A O 1
ATOM 535 N N . LYS A 1 70 ? -3.739 -8.549 13.561 1.00 87.12 70 LYS A N 1
ATOM 536 C CA . LYS A 1 70 ? -3.959 -8.063 14.934 1.00 87.12 70 LYS A CA 1
ATOM 537 C C . LYS A 1 70 ? -5.187 -8.694 15.607 1.00 87.12 70 LYS A C 1
ATOM 539 O O . LYS A 1 70 ? -5.315 -8.587 16.821 1.00 87.12 70 LYS A O 1
ATOM 544 N N . GLY A 1 71 ? -6.064 -9.348 14.846 1.00 86.00 71 GLY A N 1
ATOM 545 C CA . GLY A 1 71 ? -7.327 -9.894 15.343 1.00 86.00 71 GLY A CA 1
ATOM 546 C C . GLY A 1 71 ? -8.290 -8.813 15.842 1.00 86.00 71 GLY A C 1
ATOM 547 O O . GLY A 1 71 ? -8.982 -9.029 16.830 1.00 86.00 71 GLY A O 1
ATOM 548 N N . LEU A 1 72 ? -8.285 -7.632 15.214 1.00 84.25 72 LEU A N 1
ATOM 549 C CA . LEU A 1 72 ? -9.161 -6.519 15.599 1.00 84.25 72 LEU A CA 1
ATOM 550 C C . LEU A 1 72 ? -10.598 -6.752 15.122 1.00 84.25 72 LEU A C 1
ATOM 552 O O . LEU A 1 72 ? -10.802 -7.228 14.007 1.00 84.25 72 LEU A O 1
ATOM 556 N N . ASP A 1 73 ? -11.592 -6.334 15.907 1.00 87.06 73 ASP A N 1
ATOM 557 C CA . ASP A 1 73 ? -12.957 -6.191 15.393 1.00 87.06 73 ASP A CA 1
ATOM 558 C C . ASP A 1 73 ? -13.046 -4.871 14.599 1.00 87.06 73 ASP A C 1
ATOM 560 O O . ASP A 1 73 ? -12.775 -3.802 15.156 1.00 87.06 73 ASP A O 1
ATOM 564 N N . PRO A 1 74 ? -13.445 -4.892 13.312 1.00 83.44 74 PRO A N 1
ATOM 565 C CA . PRO A 1 74 ? -13.662 -3.678 12.526 1.00 83.44 74 PRO A CA 1
ATOM 566 C C . PRO A 1 74 ? -14.596 -2.653 13.188 1.00 83.44 74 PRO A C 1
ATOM 568 O O . PRO A 1 74 ? -14.533 -1.471 12.859 1.00 83.44 74 PRO A O 1
ATOM 571 N N . LYS A 1 75 ? -15.470 -3.084 14.108 1.00 87.69 75 LYS A N 1
ATOM 572 C CA . LYS A 1 75 ? -16.396 -2.204 14.837 1.00 87.69 75 LYS A CA 1
ATOM 573 C C . LYS A 1 75 ? -15.729 -1.329 15.899 1.00 87.69 75 LYS A C 1
ATOM 575 O O . LYS A 1 75 ? -16.346 -0.354 16.315 1.00 87.69 75 LYS A O 1
ATOM 580 N N . GLU A 1 76 ? -14.512 -1.655 16.329 1.00 87.12 76 GLU A N 1
ATOM 581 C CA . GLU A 1 76 ? -13.742 -0.863 17.302 1.00 87.12 76 GLU A CA 1
ATOM 582 C C . GLU A 1 76 ? -12.994 0.315 16.652 1.00 87.12 76 GLU A C 1
ATOM 584 O O . GLU A 1 76 ? -12.356 1.110 17.337 1.00 87.12 76 GLU A O 1
ATOM 589 N N . ILE A 1 77 ? -13.036 0.430 15.321 1.00 87.38 77 ILE A N 1
ATOM 590 C CA . ILE A 1 77 ? -12.347 1.488 14.582 1.00 87.38 77 ILE A CA 1
ATOM 591 C C . ILE A 1 77 ? -13.210 2.755 14.586 1.00 87.38 77 ILE A C 1
ATOM 593 O O . ILE A 1 77 ? -14.194 2.852 13.855 1.00 87.38 77 ILE A O 1
ATOM 597 N N . ASP A 1 78 ? -12.800 3.753 15.370 1.00 87.06 78 ASP A N 1
ATOM 598 C CA . ASP A 1 78 ? -13.492 5.048 15.450 1.00 87.06 78 ASP A CA 1
ATOM 599 C C . ASP A 1 78 ? -13.230 5.958 14.239 1.00 87.06 78 ASP A C 1
ATOM 601 O O . ASP A 1 78 ? -14.060 6.798 13.888 1.00 87.06 78 ASP A O 1
ATOM 605 N N . LEU A 1 79 ? -12.060 5.823 13.604 1.00 85.56 79 LEU A N 1
ATOM 606 C CA . LEU A 1 79 ? -11.621 6.689 12.511 1.00 85.56 79 LEU A CA 1
ATOM 607 C C . LEU A 1 79 ? -10.828 5.907 11.463 1.00 85.56 79 LEU A C 1
ATOM 609 O O . LEU A 1 79 ? -9.886 5.185 11.789 1.00 85.56 79 LEU A O 1
ATOM 613 N N . LEU A 1 80 ? -11.167 6.130 10.192 1.00 87.06 80 LEU A N 1
ATOM 614 C CA . LEU A 1 80 ? -10.420 5.636 9.041 1.00 87.06 80 LEU A CA 1
ATOM 615 C C . LEU A 1 80 ? -9.950 6.818 8.193 1.00 87.06 80 LEU A C 1
ATOM 617 O O . LEU A 1 80 ? -10.744 7.676 7.814 1.00 87.06 80 LEU A O 1
ATOM 621 N N . ILE A 1 81 ? -8.653 6.850 7.891 1.00 86.81 81 ILE A N 1
ATOM 622 C CA . ILE A 1 81 ? -8.034 7.862 7.032 1.00 86.81 81 ILE A CA 1
ATOM 623 C C . ILE A 1 81 ? -7.484 7.148 5.801 1.00 86.81 81 ILE A C 1
ATOM 625 O O . ILE A 1 81 ? -6.677 6.228 5.929 1.00 86.81 81 ILE A O 1
ATOM 629 N N . PHE A 1 82 ? -7.915 7.575 4.615 1.00 86.62 82 PHE A N 1
ATOM 630 C CA . PHE A 1 82 ? -7.449 7.033 3.342 1.00 86.62 82 PHE A CA 1
ATOM 631 C C . PHE A 1 82 ? -6.727 8.121 2.543 1.00 86.62 82 PHE A C 1
ATOM 633 O O . PHE A 1 82 ? -7.363 8.979 1.936 1.00 86.62 82 PHE A O 1
ATOM 640 N N . ALA A 1 83 ? -5.394 8.091 2.573 1.00 85.06 83 ALA A N 1
ATOM 641 C CA . ALA A 1 83 ? -4.547 9.025 1.838 1.00 85.06 83 ALA A CA 1
ATOM 642 C C . ALA A 1 83 ? -4.257 8.469 0.435 1.00 85.06 83 ALA A C 1
ATOM 644 O O . ALA A 1 83 ? -3.479 7.526 0.285 1.00 85.06 83 ALA A O 1
ATOM 645 N N . THR A 1 84 ? -4.899 9.034 -0.590 1.00 84.56 84 THR A N 1
ATOM 646 C CA . THR A 1 84 ? -4.682 8.662 -1.996 1.00 84.56 84 THR A CA 1
ATOM 647 C C . THR A 1 84 ? -4.696 9.893 -2.897 1.00 84.56 84 THR A C 1
ATOM 649 O O . THR A 1 84 ? -5.545 10.767 -2.748 1.00 84.56 84 THR A O 1
ATOM 652 N N . ALA A 1 85 ? -3.783 9.934 -3.870 1.00 82.31 85 ALA A N 1
ATOM 653 C CA . ALA A 1 85 ? -3.784 10.936 -4.939 1.00 82.31 85 ALA A CA 1
ATOM 654 C C . ALA A 1 85 ? -4.563 10.471 -6.187 1.00 82.31 85 ALA A C 1
ATOM 656 O O . ALA A 1 85 ? -4.823 11.263 -7.090 1.00 82.31 85 ALA A O 1
ATOM 657 N N . THR A 1 86 ? -4.938 9.189 -6.247 1.00 81.38 86 THR A N 1
ATOM 658 C CA . THR A 1 86 ? -5.647 8.563 -7.373 1.00 81.38 86 THR A CA 1
ATOM 659 C C . THR A 1 86 ? -6.933 7.885 -6.882 1.00 81.38 86 THR A C 1
ATOM 661 O O . THR A 1 86 ? -7.025 6.652 -6.854 1.00 81.38 86 THR A O 1
ATOM 664 N N . PRO A 1 87 ? -7.937 8.662 -6.429 1.00 78.38 87 PRO A N 1
ATOM 665 C CA . PRO A 1 87 ? -9.207 8.100 -5.987 1.00 78.38 87 PRO A CA 1
ATOM 666 C C . PRO A 1 87 ? -9.961 7.456 -7.158 1.00 78.38 87 PRO A C 1
ATOM 668 O O . PRO A 1 87 ? -9.911 7.942 -8.286 1.00 78.38 87 PRO A O 1
ATOM 671 N N . ASP A 1 88 ? -10.714 6.393 -6.872 1.00 75.88 88 ASP A N 1
ATOM 672 C CA . ASP A 1 88 ? -11.466 5.627 -7.884 1.00 75.88 88 ASP A CA 1
ATOM 673 C C . ASP A 1 88 ? -12.544 6.455 -8.590 1.00 75.88 88 ASP A C 1
ATOM 675 O O . ASP A 1 88 ? -12.979 6.119 -9.690 1.00 75.88 88 ASP A O 1
ATOM 679 N N . MET A 1 89 ? -12.983 7.546 -7.961 1.00 70.94 89 MET A N 1
ATOM 680 C CA . MET A 1 89 ? -13.938 8.485 -8.530 1.00 70.94 89 MET A CA 1
ATOM 681 C C . MET A 1 89 ? -13.353 9.909 -8.487 1.00 70.94 89 MET A C 1
ATOM 683 O O . MET A 1 89 ? -12.928 10.359 -7.423 1.00 70.94 89 MET A O 1
ATOM 687 N N . PRO A 1 90 ? -13.352 10.648 -9.616 1.00 54.88 90 PRO A N 1
ATOM 688 C CA . PRO A 1 90 ? -12.747 11.983 -9.724 1.00 54.88 90 PRO A CA 1
ATOM 689 C C . PRO A 1 90 ? -13.535 13.085 -9.001 1.00 54.88 90 PRO A C 1
ATOM 691 O O . PRO A 1 90 ? -12.994 14.144 -8.695 1.00 54.88 90 PRO A O 1
ATOM 694 N N . ARG A 1 91 ? -14.816 12.847 -8.699 1.00 42.72 91 ARG A N 1
ATOM 695 C CA . ARG A 1 91 ? -15.531 13.588 -7.658 1.00 42.72 91 ARG A CA 1
ATOM 696 C C . ARG A 1 91 ? -15.590 12.695 -6.439 1.00 42.72 91 ARG A C 1
ATOM 698 O O . ARG A 1 91 ? -15.974 11.539 -6.561 1.00 42.72 91 ARG A O 1
ATOM 705 N N . CYS A 1 92 ? -15.297 13.263 -5.281 1.00 42.34 92 CYS A N 1
ATOM 706 C CA . CYS A 1 92 ? -15.707 12.709 -4.005 1.00 42.34 92 CYS A CA 1
ATOM 707 C C . CYS A 1 92 ? -17.130 13.233 -3.714 1.00 42.34 92 CYS A C 1
ATOM 709 O O . CYS A 1 92 ? -17.258 14.288 -3.090 1.00 42.34 92 CYS A O 1
ATOM 711 N N . PRO A 1 93 ? -18.238 12.605 -4.179 1.00 39.50 93 PRO A N 1
ATOM 712 C CA . PRO A 1 93 ? -19.422 12.644 -3.349 1.00 39.50 93 PRO A CA 1
ATOM 713 C C . PRO A 1 93 ? -19.076 11.783 -2.133 1.00 39.50 93 PRO A C 1
ATOM 715 O O . PRO A 1 93 ? -18.334 10.812 -2.240 1.00 39.50 93 PRO A O 1
ATOM 718 N N . HIS A 1 94 ? -19.587 12.134 -0.970 1.00 44.72 94 HIS A N 1
ATOM 719 C CA . HIS A 1 94 ? -19.294 11.509 0.320 1.00 44.72 94 HIS A CA 1
ATOM 720 C C . HIS A 1 94 ? -19.570 9.978 0.446 1.00 44.72 94 HIS A C 1
ATOM 722 O O . HIS A 1 94 ? -19.695 9.468 1.554 1.00 44.72 94 HIS A O 1
ATOM 728 N N . TRP A 1 95 ? -19.714 9.228 -0.652 1.00 33.06 95 TRP A N 1
ATOM 729 C CA . TRP A 1 95 ? -20.279 7.882 -0.715 1.00 33.06 95 TRP A CA 1
ATOM 730 C C . TRP A 1 95 ? -19.283 6.733 -0.865 1.00 33.06 95 TRP A C 1
ATOM 732 O O . TRP A 1 95 ? -19.572 5.655 -0.355 1.00 33.06 95 TRP A O 1
ATOM 742 N N . THR A 1 96 ? -18.110 6.910 -1.479 1.00 46.12 96 THR A N 1
ATOM 743 C CA . THR A 1 96 ? -17.231 5.753 -1.766 1.00 46.12 96 THR A CA 1
ATOM 744 C C . THR A 1 96 ? -16.583 5.158 -0.506 1.00 46.12 96 THR A C 1
ATOM 746 O O . THR A 1 96 ? -16.247 3.977 -0.475 1.00 46.12 96 THR A O 1
ATOM 749 N N . LEU A 1 97 ? -16.470 5.939 0.576 1.00 45.53 97 LEU A N 1
ATOM 750 C CA . LEU A 1 97 ? -16.049 5.436 1.892 1.00 45.53 97 LEU A CA 1
ATOM 751 C C . LEU A 1 97 ? -17.206 4.825 2.706 1.00 45.53 97 LEU A C 1
ATOM 753 O O . LEU A 1 97 ? -16.974 3.908 3.487 1.00 45.53 97 LEU A O 1
ATOM 757 N N . CYS A 1 98 ? -18.454 5.242 2.462 1.00 43.06 98 CYS A N 1
ATOM 758 C CA . CYS A 1 98 ? -19.643 4.695 3.133 1.00 43.06 98 CYS A CA 1
ATOM 759 C C . CYS A 1 98 ? -19.978 3.261 2.663 1.00 43.06 98 CYS A C 1
ATOM 761 O O . CYS A 1 98 ? -20.616 2.493 3.376 1.00 43.06 98 CYS A O 1
ATOM 763 N N . SER A 1 99 ? -19.499 2.847 1.483 1.00 41.66 99 SER A N 1
ATOM 764 C CA . SER A 1 99 ? -19.564 1.437 1.067 1.00 41.66 99 SER A CA 1
ATOM 765 C C . SER A 1 99 ? -18.594 0.522 1.826 1.00 41.66 99 SER A C 1
ATOM 767 O O . SER A 1 99 ? -18.790 -0.690 1.822 1.00 41.66 99 SER A O 1
ATOM 769 N N . LEU A 1 100 ? -17.557 1.071 2.474 1.00 49.09 100 LEU A N 1
ATOM 770 C CA . LEU A 1 100 ? -16.570 0.296 3.242 1.00 49.09 100 LEU A CA 1
ATOM 771 C C . LEU A 1 100 ? -16.903 0.224 4.728 1.00 49.09 100 LEU A C 1
ATOM 773 O O . LEU A 1 100 ? -16.643 -0.786 5.378 1.00 49.09 100 LEU A O 1
ATOM 777 N N . THR A 1 101 ? -17.526 1.267 5.256 1.00 45.06 101 THR A N 1
ATOM 778 C CA . THR A 1 101 ? -18.062 1.301 6.609 1.00 45.06 101 THR A CA 1
ATOM 779 C C . THR A 1 101 ? -19.511 1.739 6.515 1.00 45.06 101 THR A C 1
ATOM 781 O O . THR A 1 101 ? -19.800 2.840 6.067 1.00 45.06 101 THR A O 1
ATOM 784 N N . ASN A 1 102 ? -20.434 0.883 6.963 1.00 42.12 102 ASN A N 1
ATOM 785 C CA . ASN A 1 102 ? -21.887 1.109 6.971 1.00 42.12 102 ASN A CA 1
ATOM 786 C C . ASN A 1 102 ? -22.317 2.225 7.964 1.00 42.12 102 ASN A C 1
ATOM 788 O O . ASN A 1 102 ? -23.331 2.114 8.654 1.00 42.12 102 ASN A O 1
ATOM 792 N N . ARG A 1 103 ? -21.488 3.263 8.127 1.00 41.03 103 ARG A N 1
ATOM 793 C CA . ARG A 1 103 ? -21.654 4.420 9.000 1.00 41.03 103 ARG A CA 1
ATOM 794 C C . ARG A 1 103 ? -21.024 5.658 8.368 1.00 41.03 103 ARG A C 1
ATOM 796 O O . ARG A 1 103 ? -19.873 5.654 7.942 1.00 41.03 103 ARG A O 1
ATOM 803 N N . SER A 1 104 ? -21.786 6.742 8.422 1.00 34.66 104 SER A N 1
ATOM 804 C CA . SER A 1 104 ? -21.406 8.090 8.019 1.00 34.66 104 SER A CA 1
ATOM 805 C C . SER A 1 104 ? -20.329 8.661 8.949 1.00 34.66 104 SER A C 1
ATOM 807 O O . SER A 1 104 ? -20.655 9.297 9.948 1.00 34.66 104 SER A O 1
ATOM 809 N N . TYR A 1 105 ? -19.049 8.452 8.639 1.00 43.19 105 TYR A N 1
ATOM 810 C CA . TYR A 1 105 ? -17.956 9.175 9.295 1.00 43.19 105 TYR A CA 1
ATOM 811 C C . TYR A 1 105 ? -17.235 10.095 8.310 1.00 43.19 105 TYR A C 1
ATOM 813 O O . TYR A 1 105 ? -17.063 9.799 7.129 1.00 43.19 105 TYR A O 1
ATOM 821 N N . GLN A 1 106 ? -16.884 11.270 8.821 1.00 34.94 106 GLN A N 1
ATOM 822 C CA . GLN A 1 106 ? -16.410 12.435 8.089 1.00 34.94 106 GLN A CA 1
ATOM 823 C C . GLN A 1 106 ? -15.001 12.177 7.543 1.00 34.94 106 GLN A C 1
ATOM 825 O O . GLN A 1 106 ? -14.012 12.239 8.268 1.00 34.94 106 GLN A O 1
ATOM 830 N N . CYS A 1 107 ? -14.920 11.832 6.261 1.00 39.59 107 CYS A N 1
ATOM 831 C CA . CYS A 1 107 ? -13.664 11.503 5.600 1.00 39.59 107 CYS A CA 1
ATOM 832 C C . CYS A 1 107 ? -12.986 12.781 5.104 1.00 39.59 107 CYS A C 1
ATOM 834 O O . CYS A 1 107 ? -13.513 13.463 4.225 1.00 39.59 107 CYS A O 1
ATOM 836 N N . PHE A 1 108 ? -11.821 13.104 5.662 1.00 32.97 108 PHE A N 1
ATOM 837 C CA . PHE A 1 108 ? -10.963 14.174 5.162 1.00 32.97 108 PHE A 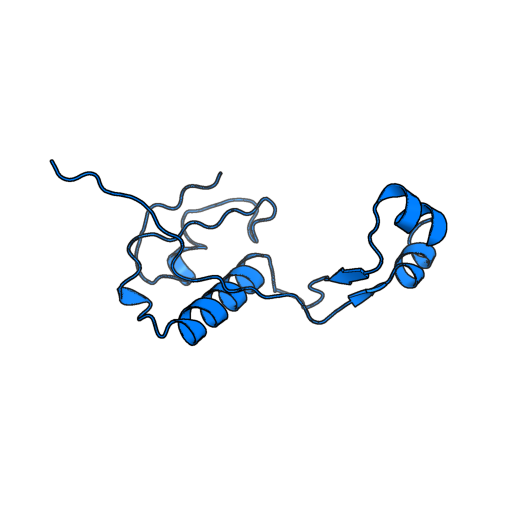CA 1
ATOM 838 C C . PHE A 1 108 ? -9.983 13.599 4.133 1.00 32.97 108 PHE A C 1
ATOM 840 O O . PHE A 1 108 ? -9.154 12.757 4.473 1.00 32.97 108 PHE A O 1
ATOM 847 N N . CYS A 1 109 ? -10.086 14.053 2.881 1.00 33.94 109 CYS A N 1
ATOM 848 C CA . CYS A 1 109 ? -9.027 13.891 1.885 1.00 33.94 109 CYS A CA 1
ATOM 849 C C . CYS A 1 109 ? -7.958 14.961 2.136 1.00 33.94 109 CYS A C 1
ATOM 851 O O . CYS A 1 109 ? -8.265 16.151 2.056 1.00 33.94 109 CYS A O 1
ATOM 853 N N . PHE A 1 110 ? -6.731 14.524 2.410 1.00 31.12 110 PHE A N 1
ATOM 854 C CA . PHE A 1 110 ? -5.513 15.288 2.145 1.00 31.12 110 PHE A CA 1
ATOM 855 C C . PHE A 1 110 ? -4.781 14.624 0.984 1.00 31.12 110 PHE A C 1
ATOM 857 O O . PHE A 1 110 ? -4.794 13.369 0.943 1.00 31.12 110 PHE A O 1
#

Sequence (110 aa):
MTKITAAITAIGGYVPDFVLTNAMLEEMVETNDEWIVTRTGIKERRILKEEGKGSSFLGIKAAQNLIEKKGLDPKEIDLLIFATATPDMPRCPHWTLCSLTNRSYQCFCF

Organism: NCBI:txid28188

Mean predicted aligned error: 10.68 Å

Solvent-accessible surface area (backbone atoms only — not comparable to full-atom values): 7377 Å² total; per-residue (Å²): 134,84,86,85,78,90,73,88,86,78,82,48,69,61,77,57,86,45,72,47,42,44,72,64,45,40,78,76,39,102,57,51,59,68,62,44,34,76,75,68,67,57,64,66,44,67,44,83,81,57,86,97,59,47,53,62,55,48,51,51,49,13,49,50,46,31,32,67,76,70,68,56,63,79,86,76,62,89,77,80,83,70,82,59,95,62,60,78,50,98,65,82,64,91,51,78,63,38,78,78,37,99,56,97,67,92,72,69,81,103

Foldseek 3Di:
DDDDDDDDPWWFFDFAPDKDAVVNVVVVDVDDQVRCCVVPVDGIDTDDPDPPDDPVNRVVRRVVRRCVVVVDDPVVDPDDADADPTDPDPDDPVPPVCVVPVDDDDYDYD

Radius of gyration: 18.56 Å; Cα contacts (8 Å, |Δi|>4): 92; chains: 1; bounding box: 43×26×58 Å

Secondary structure (DSSP, 8-state):
-PPP------------S-EEEHHHHHTTSS--HHHHHHHH---EEE---STT--HHHHHHHHHHHHHHHHT--GGG--------SS-SSSS--TTTTTTTSSS-------

pLDDT: mean 76.45, std 18.03, range [31.12, 91.88]